Protein AF-A0AA92TS75-F1 (afdb_monomer_lite)

Sequence (83 aa):
MEVMAKQVLDIRAGKGMTTSQSNEFLRNANGGERLKRWSGNYDSTREHLNFEIKKGGVICEVDKKTSVPKRIKMLLEERKIWD

Organism: NCBI:txid165179

Structure (mmCIF, N/CA/C/O backbone):
data_AF-A0AA92TS75-F1
#
_entry.id   AF-A0AA92TS75-F1
#
loop_
_atom_site.group_PDB
_atom_site.id
_atom_site.type_symbol
_atom_site.label_atom_id
_atom_site.label_alt_id
_atom_site.label_comp_id
_atom_site.label_asym_id
_atom_site.label_entity_id
_atom_site.label_seq_id
_atom_site.pdbx_PDB_ins_code
_atom_site.Cartn_x
_atom_site.Cartn_y
_atom_site.Cartn_z
_atom_site.occupancy
_atom_site.B_iso_or_equiv
_atom_site.auth_seq_id
_atom_site.auth_comp_id
_atom_site.auth_asym_id
_atom_site.auth_atom_id
_atom_site.pdbx_PDB_model_num
ATOM 1 N N . MET A 1 1 ? -24.568 -37.242 1.836 1.00 58.75 1 MET A N 1
ATOM 2 C CA . MET A 1 1 ? -24.576 -35.841 2.307 1.00 58.75 1 MET A CA 1
ATOM 3 C C . MET A 1 1 ? -23.364 -35.163 1.703 1.00 58.75 1 MET A C 1
ATOM 5 O O . MET A 1 1 ? -22.258 -35.628 1.938 1.00 58.75 1 MET A O 1
ATOM 9 N N . GLU A 1 2 ? -23.576 -34.163 0.857 1.00 69.81 2 GLU A N 1
ATOM 10 C CA . GLU A 1 2 ? -22.498 -33.419 0.204 1.00 69.81 2 GLU A CA 1
ATOM 11 C C . GLU A 1 2 ? -21.808 -32.524 1.244 1.00 69.81 2 GLU A C 1
ATOM 13 O O . GLU A 1 2 ? -22.454 -31.705 1.899 1.00 69.81 2 GLU A O 1
ATOM 18 N N . VAL A 1 3 ? -20.512 -32.736 1.477 1.00 72.88 3 VAL A N 1
ATOM 19 C CA . VAL A 1 3 ? -19.743 -31.936 2.435 1.00 72.88 3 VAL A CA 1
ATOM 20 C C . VAL A 1 3 ? -19.296 -30.669 1.716 1.00 72.88 3 VAL A C 1
ATOM 22 O O . VAL A 1 3 ? -18.335 -30.699 0.951 1.00 72.88 3 VAL A O 1
ATOM 25 N N . MET A 1 4 ? -19.986 -29.549 1.951 1.00 76.00 4 MET A N 1
ATOM 26 C CA . MET A 1 4 ? -19.486 -28.244 1.518 1.00 76.00 4 MET A CA 1
ATOM 27 C C . MET A 1 4 ? -18.125 -27.985 2.168 1.00 76.00 4 MET A C 1
ATOM 29 O O . MET A 1 4 ? -18.017 -27.882 3.394 1.00 76.00 4 MET A O 1
ATOM 33 N N . ALA A 1 5 ? -17.084 -27.861 1.346 1.00 75.12 5 ALA A N 1
ATOM 34 C CA . ALA A 1 5 ? -15.769 -27.454 1.808 1.00 75.12 5 ALA A CA 1
ATOM 35 C C . ALA A 1 5 ? -15.851 -26.010 2.325 1.00 75.12 5 ALA A C 1
ATOM 37 O O . ALA A 1 5 ? -15.996 -25.064 1.552 1.00 75.12 5 ALA A O 1
ATOM 38 N N . LYS A 1 6 ? -15.783 -25.831 3.650 1.00 80.56 6 LYS A N 1
ATOM 39 C CA . LYS A 1 6 ? -15.659 -24.497 4.247 1.00 80.56 6 LYS A CA 1
ATOM 40 C C . LYS A 1 6 ? -14.337 -23.886 3.785 1.00 80.56 6 LYS A C 1
ATOM 42 O O . LYS A 1 6 ? -13.275 -24.429 4.078 1.00 80.56 6 LYS A O 1
ATOM 47 N N . GLN A 1 7 ? -14.395 -22.743 3.107 1.00 84.31 7 GLN A N 1
ATOM 48 C CA . GLN A 1 7 ? -13.221 -21.891 2.950 1.00 84.31 7 GLN A CA 1
ATOM 49 C C . GLN A 1 7 ? -12.928 -21.247 4.307 1.00 84.31 7 GLN A C 1
ATOM 51 O O . GLN A 1 7 ? -13.715 -20.445 4.807 1.00 84.31 7 GLN A O 1
ATOM 56 N N . VAL A 1 8 ? -11.823 -21.652 4.929 1.00 85.19 8 VAL A N 1
ATOM 57 C CA . VAL A 1 8 ? -11.368 -21.127 6.221 1.00 85.19 8 VAL A CA 1
ATOM 58 C C . VAL A 1 8 ? -10.109 -20.300 5.986 1.00 85.19 8 VAL A C 1
ATOM 60 O O . VAL A 1 8 ? -9.199 -20.746 5.292 1.00 85.19 8 VAL A O 1
ATOM 63 N N . LEU A 1 9 ? -10.060 -19.105 6.574 1.00 88.62 9 LEU A N 1
ATOM 64 C CA . LEU A 1 9 ? -8.893 -18.226 6.564 1.00 88.62 9 LEU A CA 1
ATOM 65 C C . LEU A 1 9 ? -8.434 -18.005 8.013 1.00 88.62 9 LEU A C 1
ATOM 67 O O . LEU A 1 9 ? -9.147 -17.372 8.787 1.00 88.62 9 LEU A O 1
ATOM 71 N N . ASP A 1 10 ? -7.265 -18.540 8.380 1.00 88.06 10 ASP A N 1
ATOM 72 C CA . ASP A 1 10 ? -6.600 -18.240 9.660 1.00 88.06 10 ASP A CA 1
ATOM 73 C C . ASP A 1 10 ? -5.710 -17.001 9.469 1.00 88.06 10 ASP A C 1
ATOM 75 O O . ASP A 1 10 ? -4.782 -17.015 8.656 1.00 88.06 10 ASP A O 1
ATOM 79 N N . ILE A 1 11 ? -6.010 -15.918 10.190 1.00 85.31 11 ILE A N 1
ATOM 80 C CA . ILE A 1 11 ? -5.215 -14.684 10.194 1.00 85.31 11 ILE A CA 1
ATOM 81 C C . ILE A 1 11 ? -4.688 -14.467 11.605 1.00 85.31 11 ILE A C 1
ATOM 83 O O . ILE A 1 11 ? -5.455 -14.361 12.561 1.00 85.31 11 ILE A O 1
ATOM 87 N N . ARG A 1 12 ? -3.369 -14.306 11.722 1.00 85.19 12 ARG A N 1
ATOM 88 C CA . ARG A 1 12 ? -2.701 -13.954 12.978 1.00 85.19 12 ARG A CA 1
ATOM 89 C C . ARG A 1 12 ? -2.037 -12.595 12.850 1.00 85.19 12 ARG A C 1
ATOM 91 O O . ARG A 1 12 ? -1.401 -12.304 11.837 1.00 85.19 12 ARG A O 1
ATOM 98 N N . ALA A 1 13 ? -2.165 -11.772 13.886 1.00 79.81 13 ALA A N 1
ATOM 99 C CA . ALA A 1 13 ? -1.461 -10.500 13.948 1.00 79.81 13 ALA A CA 1
ATOM 100 C C . ALA A 1 13 ? 0.053 -10.748 14.084 1.00 79.81 13 ALA A C 1
ATOM 102 O O . ALA A 1 13 ? 0.500 -11.455 14.985 1.00 79.81 13 ALA A O 1
ATOM 103 N N . GLY A 1 14 ? 0.840 -10.183 13.166 1.00 81.44 14 GLY A N 1
ATOM 104 C CA . GLY A 1 14 ? 2.302 -10.156 13.244 1.00 81.44 14 GLY A CA 1
ATOM 105 C C . GLY A 1 14 ? 2.823 -8.849 13.851 1.00 81.44 14 GLY A C 1
ATOM 106 O O . GLY A 1 14 ? 2.055 -7.931 14.122 1.00 81.44 14 GLY A O 1
ATOM 107 N N . LYS A 1 15 ? 4.152 -8.721 13.984 1.00 78.88 15 LYS A N 1
ATOM 108 C CA . LYS A 1 15 ? 4.858 -7.554 14.568 1.00 78.88 15 LYS A CA 1
ATOM 109 C C . LYS A 1 15 ? 4.753 -6.249 13.740 1.00 78.88 15 LYS A C 1
ATOM 111 O O . 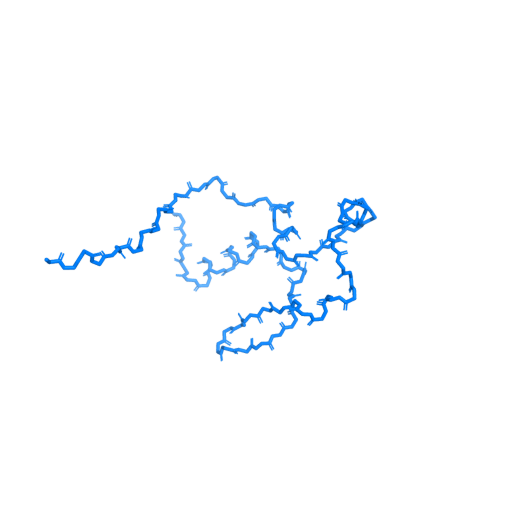LYS A 1 15 ? 5.508 -5.310 13.967 1.00 78.88 15 LYS A O 1
ATOM 116 N N . GLY A 1 16 ? 3.849 -6.195 12.762 1.00 81.94 16 GLY A N 1
ATOM 117 C CA . GLY A 1 16 ? 3.731 -5.134 11.764 1.00 81.94 16 GLY A CA 1
ATOM 118 C C . GLY A 1 16 ? 4.417 -5.475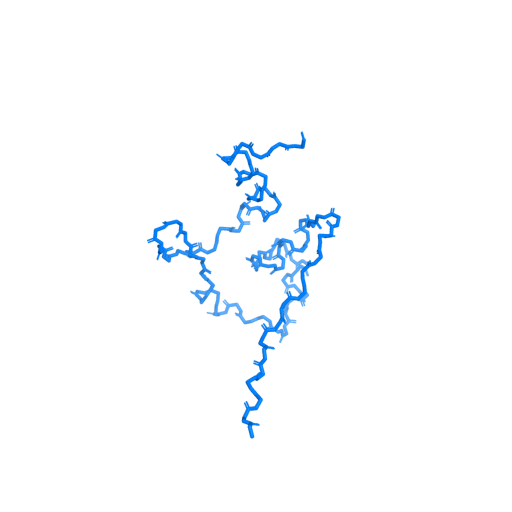 10.438 1.00 81.94 16 GLY A C 1
ATOM 119 O O . GLY A 1 16 ? 4.916 -6.581 10.232 1.00 81.94 16 GLY A O 1
ATOM 120 N N . MET A 1 17 ? 4.417 -4.511 9.518 1.00 87.62 17 MET A N 1
ATOM 121 C CA . MET A 1 17 ? 4.996 -4.648 8.181 1.00 87.62 17 MET A CA 1
ATOM 122 C C . MET A 1 17 ? 6.167 -3.687 7.994 1.00 87.62 17 MET A C 1
ATOM 124 O O . MET A 1 17 ? 6.092 -2.512 8.344 1.00 87.62 17 MET A O 1
ATOM 128 N N . THR A 1 18 ? 7.243 -4.183 7.390 1.00 90.12 18 THR A N 1
ATOM 129 C CA . THR A 1 18 ? 8.421 -3.377 7.056 1.00 90.12 18 THR A CA 1
ATOM 130 C C . THR A 1 18 ? 8.234 -2.595 5.752 1.00 90.12 18 THR A C 1
ATOM 132 O O . THR A 1 18 ? 7.451 -2.971 4.877 1.00 90.12 18 THR A O 1
ATOM 135 N N . THR A 1 19 ? 9.020 -1.531 5.562 1.00 88.06 19 THR A N 1
ATOM 136 C CA . THR A 1 19 ? 9.074 -0.790 4.288 1.00 88.06 19 THR A CA 1
ATOM 137 C C . THR A 1 19 ? 9.537 -1.671 3.126 1.00 88.06 19 THR A C 1
ATOM 139 O O . THR A 1 19 ? 9.055 -1.512 2.010 1.00 88.06 19 THR A O 1
ATOM 142 N N . SER A 1 20 ? 10.435 -2.631 3.373 1.00 87.19 20 SER A N 1
ATOM 143 C CA . SER A 1 20 ? 10.886 -3.573 2.341 1.00 87.19 20 SER A CA 1
ATOM 144 C C . SER A 1 20 ? 9.724 -4.432 1.830 1.00 87.19 20 SER A C 1
ATOM 146 O O . SER A 1 20 ? 9.453 -4.446 0.632 1.00 87.19 20 SER A O 1
ATOM 148 N N . GLN A 1 21 ? 8.951 -5.032 2.743 1.00 88.94 21 GLN A N 1
ATOM 149 C CA . GLN A 1 21 ? 7.731 -5.771 2.397 1.00 88.94 21 GLN A CA 1
ATOM 150 C C . GLN A 1 21 ? 6.711 -4.876 1.683 1.00 88.94 21 GLN A C 1
ATOM 152 O O . GLN A 1 21 ? 6.172 -5.261 0.651 1.00 88.94 21 GLN A O 1
ATOM 157 N N . SER A 1 22 ? 6.495 -3.650 2.176 1.00 91.75 22 SER A N 1
ATOM 158 C CA . SER A 1 22 ? 5.630 -2.669 1.510 1.00 91.75 22 SER A CA 1
ATOM 159 C C . SER A 1 22 ? 6.043 -2.410 0.064 1.00 91.75 22 SER A C 1
ATOM 161 O O . SER A 1 22 ? 5.183 -2.250 -0.797 1.00 91.75 22 SER A O 1
ATOM 163 N N . ASN A 1 23 ? 7.342 -2.312 -0.208 1.00 90.00 23 ASN A N 1
ATOM 164 C CA . ASN A 1 23 ? 7.826 -2.025 -1.548 1.00 90.00 23 ASN A CA 1
ATOM 165 C C . ASN A 1 23 ? 7.616 -3.208 -2.501 1.00 90.00 23 ASN A C 1
ATOM 167 O O . ASN A 1 23 ? 7.377 -2.977 -3.687 1.00 90.00 23 ASN A O 1
ATOM 171 N N . GLU A 1 24 ? 7.684 -4.442 -1.995 1.00 86.81 24 GLU A N 1
ATOM 172 C CA . GLU A 1 24 ? 7.320 -5.643 -2.753 1.00 86.81 24 GLU A CA 1
ATOM 173 C C . GLU A 1 24 ? 5.823 -5.643 -3.098 1.00 86.81 24 GLU A C 1
ATOM 175 O O . GLU A 1 24 ? 5.477 -5.733 -4.274 1.00 86.81 24 GLU A O 1
ATOM 180 N N . PHE A 1 25 ? 4.934 -5.421 -2.120 1.00 87.62 25 PHE A N 1
ATOM 181 C CA . PHE A 1 25 ? 3.483 -5.356 -2.366 1.00 87.62 25 PHE A CA 1
ATOM 182 C C . PHE A 1 25 ? 3.086 -4.255 -3.357 1.00 87.62 25 PHE A C 1
ATOM 184 O O . PHE A 1 25 ? 2.259 -4.480 -4.235 1.00 87.62 25 PHE A O 1
ATOM 191 N N . LEU A 1 26 ? 3.689 -3.068 -3.240 1.00 90.25 26 LEU A N 1
ATOM 192 C CA . LEU A 1 26 ? 3.383 -1.918 -4.100 1.00 90.25 26 LEU A CA 1
ATOM 193 C C . LEU A 1 26 ? 4.112 -1.950 -5.448 1.00 90.25 26 LEU A C 1
ATOM 195 O O . LEU A 1 26 ? 4.013 -0.996 -6.220 1.00 90.25 26 LEU A O 1
ATOM 199 N N . ARG A 1 27 ? 4.901 -2.998 -5.720 1.00 86.69 27 ARG A N 1
ATOM 200 C CA . ARG A 1 27 ? 5.784 -3.078 -6.891 1.00 86.69 27 ARG A CA 1
ATOM 201 C C . ARG A 1 27 ? 6.601 -1.793 -7.099 1.00 86.69 27 ARG A C 1
ATOM 203 O O . ARG A 1 27 ? 6.826 -1.321 -8.216 1.00 86.69 27 ARG A O 1
ATOM 210 N N . ASN A 1 28 ? 7.052 -1.203 -5.997 1.00 87.19 28 ASN A N 1
ATOM 211 C CA . ASN A 1 28 ? 7.785 0.051 -6.027 1.00 87.19 28 ASN A CA 1
ATOM 212 C C . 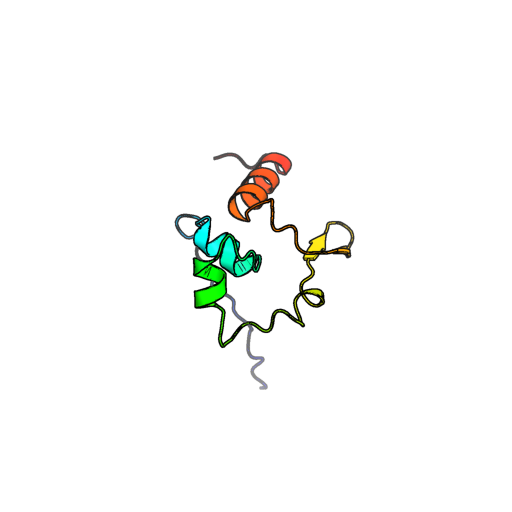ASN A 1 28 ? 9.283 -0.218 -6.121 1.00 87.19 28 ASN A C 1
ATOM 214 O O . ASN A 1 28 ? 9.889 -0.263 -5.063 1.00 87.19 28 ASN A O 1
ATOM 218 N N . ALA A 1 29 ? 9.889 -0.400 -7.297 1.00 77.19 29 ALA A N 1
ATOM 219 C CA . ALA A 1 29 ? 11.334 -0.622 -7.455 1.00 77.19 29 ALA A CA 1
ATOM 220 C C . ALA A 1 29 ? 12.181 0.631 -7.122 1.00 77.19 29 ALA A C 1
ATOM 222 O O . ALA A 1 29 ? 12.736 1.281 -8.000 1.00 77.19 29 ALA A O 1
ATOM 223 N N . ASN A 1 30 ? 12.285 0.989 -5.839 1.00 67.56 30 ASN A N 1
ATOM 224 C CA . ASN A 1 30 ? 13.177 2.047 -5.363 1.00 67.56 30 ASN A CA 1
ATOM 225 C C . ASN A 1 30 ? 14.649 1.678 -5.647 1.00 67.56 30 ASN A C 1
ATOM 227 O O . ASN A 1 30 ? 15.264 0.945 -4.872 1.00 67.56 30 ASN A O 1
ATOM 231 N N . GLY A 1 31 ? 15.210 2.197 -6.742 1.00 67.44 31 GLY A N 1
ATOM 232 C CA . GLY A 1 31 ? 16.640 2.137 -7.058 1.00 67.44 31 GLY A CA 1
ATOM 233 C C . GLY A 1 31 ? 17.111 0.895 -7.827 1.00 67.44 31 GLY A C 1
ATOM 234 O O . GLY A 1 31 ? 16.398 -0.093 -8.003 1.00 67.44 31 GLY A O 1
ATOM 235 N N . GLY A 1 32 ? 18.365 0.952 -8.289 1.00 62.81 32 GLY A N 1
ATOM 236 C CA . GLY A 1 32 ? 18.938 -0.036 -9.209 1.00 62.81 32 GLY A CA 1
ATOM 237 C C . GLY A 1 32 ? 19.063 -1.458 -8.650 1.00 62.81 32 GLY A C 1
ATOM 238 O O . GLY A 1 32 ? 18.990 -2.413 -9.416 1.00 62.81 32 GLY A O 1
ATOM 239 N N . GLU A 1 33 ? 19.215 -1.634 -7.335 1.00 64.19 33 GLU A N 1
ATOM 240 C CA . GLU A 1 33 ? 19.387 -2.965 -6.730 1.00 64.19 33 GLU A CA 1
ATOM 241 C C . GLU A 1 33 ? 18.109 -3.814 -6.811 1.00 64.19 33 GLU A C 1
ATOM 243 O O . GLU A 1 33 ? 18.167 -4.995 -7.157 1.00 64.19 33 GLU A O 1
ATOM 248 N N . ARG A 1 34 ? 16.932 -3.222 -6.563 1.00 71.38 34 ARG A N 1
ATOM 249 C CA . ARG A 1 34 ? 15.664 -3.958 -6.674 1.00 71.38 34 ARG A CA 1
ATOM 250 C C . ARG A 1 34 ? 15.229 -4.185 -8.112 1.00 71.38 34 ARG A C 1
ATOM 252 O O . ARG A 1 34 ? 14.727 -5.264 -8.402 1.00 71.38 34 ARG A O 1
ATOM 259 N N . LEU A 1 35 ? 15.524 -3.251 -9.018 1.00 70.12 35 LEU A N 1
ATOM 260 C CA . LEU A 1 35 ? 15.392 -3.496 -10.458 1.00 70.12 35 LEU A CA 1
ATOM 261 C C . LEU A 1 35 ? 16.229 -4.706 -10.909 1.00 70.12 35 LEU A C 1
ATOM 263 O O . LEU A 1 35 ? 15.714 -5.558 -11.626 1.00 70.12 35 LEU A O 1
ATOM 267 N N . LYS A 1 36 ? 17.473 -4.839 -10.426 1.00 68.69 36 LYS A N 1
ATOM 268 C CA . LYS A 1 36 ? 18.330 -6.012 -10.692 1.00 68.69 36 LYS A CA 1
ATOM 269 C C . LYS A 1 36 ? 17.829 -7.300 -10.030 1.00 68.69 36 LYS A C 1
ATOM 271 O O . LYS A 1 36 ? 17.998 -8.379 -10.576 1.00 68.69 36 LYS A O 1
ATOM 276 N N . ARG A 1 37 ? 17.210 -7.226 -8.849 1.00 70.50 37 ARG A N 1
ATOM 277 C CA . ARG A 1 37 ? 16.608 -8.410 -8.205 1.00 70.50 37 ARG A CA 1
ATOM 278 C C . ARG A 1 37 ? 15.375 -8.908 -8.955 1.00 70.50 37 ARG A C 1
ATOM 280 O O . ARG A 1 37 ? 15.076 -10.095 -8.947 1.00 70.50 37 ARG A O 1
ATOM 287 N N . TRP A 1 38 ? 14.638 -7.985 -9.557 1.00 70.94 38 TRP A N 1
ATOM 288 C CA . TRP A 1 38 ? 13.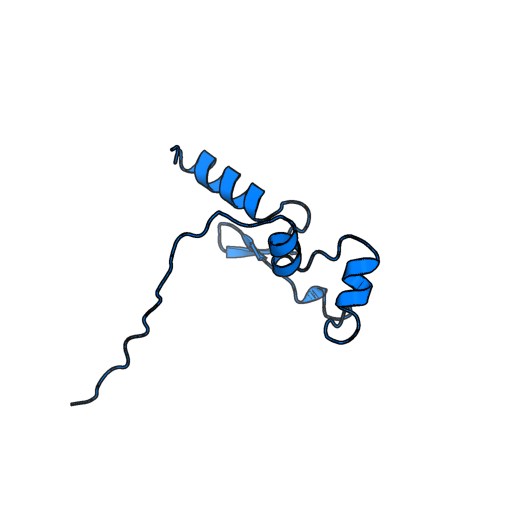425 -8.279 -10.307 1.00 70.94 38 TRP A CA 1
ATOM 289 C C . TRP A 1 38 ? 13.693 -8.639 -11.768 1.00 70.94 38 TRP A C 1
ATOM 291 O O . TRP A 1 38 ? 12.842 -9.280 -12.391 1.00 70.94 38 TRP A O 1
ATOM 301 N N . SER A 1 39 ? 14.861 -8.270 -12.306 1.00 63.94 39 SER A N 1
ATOM 302 C CA . SER A 1 39 ? 15.268 -8.644 -13.658 1.00 63.94 39 SER A CA 1
ATOM 303 C C . SER A 1 39 ? 15.309 -10.169 -13.780 1.00 63.94 39 SER A C 1
ATOM 305 O O . SER A 1 39 ? 16.132 -10.824 -13.146 1.00 63.94 39 SER A O 1
ATOM 307 N N . GLY A 1 40 ? 14.364 -10.721 -14.544 1.00 69.06 40 GLY A N 1
ATOM 308 C CA . GLY A 1 40 ? 14.159 -12.159 -14.739 1.00 69.06 40 GLY A CA 1
ATOM 309 C C . GLY A 1 40 ? 12.699 -12.589 -14.573 1.00 69.06 40 GLY A C 1
ATOM 310 O O . GLY A 1 40 ? 12.203 -13.351 -15.392 1.00 69.06 40 GLY A O 1
ATOM 311 N N . ASN A 1 41 ? 11.988 -12.040 -13.577 1.00 74.94 41 ASN A N 1
ATOM 312 C CA . ASN A 1 41 ? 10.588 -12.396 -13.278 1.00 74.94 41 ASN A CA 1
ATOM 313 C C . ASN A 1 41 ? 9.608 -11.220 -13.406 1.00 74.94 41 ASN A C 1
ATOM 315 O O . ASN A 1 41 ? 8.396 -11.428 -13.463 1.00 74.94 41 ASN A O 1
ATOM 319 N N . TYR A 1 42 ? 10.110 -9.985 -13.417 1.00 76.31 42 TYR A N 1
ATOM 320 C CA . TYR A 1 42 ? 9.291 -8.791 -13.574 1.00 76.31 42 TYR A CA 1
ATOM 321 C C . TYR A 1 42 ? 9.419 -8.233 -14.992 1.00 76.31 42 TYR A C 1
ATOM 323 O O . TYR A 1 42 ? 10.487 -7.773 -15.393 1.00 76.31 42 TYR A O 1
ATOM 331 N N . ASP A 1 43 ? 8.313 -8.257 -15.730 1.00 81.06 43 ASP A N 1
ATOM 332 C CA . ASP A 1 43 ? 8.190 -7.634 -17.046 1.00 81.06 43 ASP A CA 1
ATOM 333 C C . ASP A 1 43 ? 7.723 -6.181 -16.877 1.00 81.06 43 ASP A C 1
ATOM 335 O O . ASP A 1 43 ? 6.549 -5.917 -16.604 1.00 81.06 43 ASP A O 1
ATOM 339 N N . SER A 1 44 ? 8.648 -5.228 -17.017 1.00 78.56 44 SER A N 1
ATOM 340 C CA . SER A 1 44 ? 8.349 -3.799 -16.869 1.00 78.56 44 SER A CA 1
ATOM 341 C C . SER A 1 44 ? 7.374 -3.278 -17.926 1.00 78.56 44 SER A C 1
ATOM 343 O O . SER A 1 44 ? 6.678 -2.298 -17.669 1.00 78.56 44 SER A O 1
ATOM 345 N N . THR A 1 45 ? 7.233 -3.948 -19.077 1.00 83.25 45 THR A N 1
ATOM 346 C CA . THR A 1 45 ? 6.257 -3.546 -20.106 1.00 83.25 45 THR A CA 1
ATOM 347 C C . THR A 1 45 ? 4.811 -3.698 -19.620 1.00 83.25 45 THR A C 1
ATOM 349 O O . THR A 1 45 ? 3.905 -3.017 -20.103 1.00 83.25 45 THR A O 1
ATOM 352 N N . ARG A 1 46 ? 4.593 -4.530 -18.595 1.00 86.69 46 ARG A N 1
ATOM 353 C CA . ARG A 1 46 ? 3.291 -4.788 -17.965 1.00 86.69 46 ARG A CA 1
ATOM 354 C C . ARG A 1 46 ? 3.005 -3.899 -16.761 1.00 86.69 46 ARG A C 1
ATOM 356 O O . ARG A 1 46 ? 2.035 -4.138 -16.048 1.00 86.69 46 ARG A O 1
ATOM 363 N N . GLU A 1 47 ? 3.814 -2.871 -16.510 1.00 84.88 47 GLU A N 1
ATOM 364 C CA . GLU A 1 47 ? 3.628 -2.005 -15.344 1.00 84.88 47 GLU A CA 1
ATOM 365 C C . GLU A 1 47 ? 2.259 -1.304 -15.328 1.00 84.88 47 GLU A C 1
ATOM 367 O O . GLU A 1 47 ? 1.683 -1.134 -14.255 1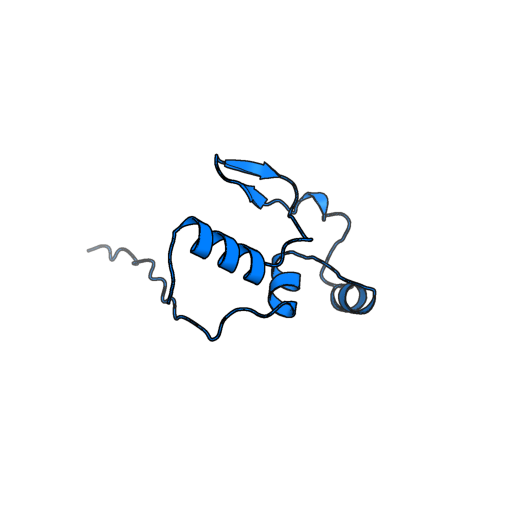.00 84.88 47 GLU A O 1
ATOM 372 N N . HIS A 1 48 ? 1.704 -1.010 -16.508 1.00 87.00 48 HIS A N 1
ATOM 373 C CA . HIS A 1 48 ? 0.366 -0.443 -16.702 1.00 87.00 48 HIS A CA 1
ATOM 374 C C . HIS A 1 48 ? -0.780 -1.333 -16.180 1.00 87.00 48 HIS A C 1
ATOM 376 O O . HIS A 1 48 ? -1.890 -0.847 -15.987 1.00 87.00 48 HIS A O 1
ATOM 382 N N . LEU A 1 49 ? -0.532 -2.627 -15.940 1.00 90.12 49 LEU A N 1
ATOM 383 C CA . LEU A 1 49 ? -1.513 -3.547 -15.354 1.00 90.12 49 LEU A CA 1
ATOM 384 C C . LEU A 1 49 ? -1.600 -3.430 -13.828 1.00 90.12 49 LEU A C 1
ATOM 386 O O . LEU A 1 49 ? -2.482 -4.027 -13.214 1.00 90.12 49 LEU A O 1
ATOM 390 N N . ASN A 1 50 ? -0.687 -2.694 -13.192 1.00 90.50 50 ASN A N 1
ATOM 391 C CA . ASN A 1 50 ? -0.735 -2.471 -11.756 1.00 90.50 50 ASN A CA 1
ATOM 392 C C . ASN A 1 50 ? -1.725 -1.349 -11.439 1.00 90.50 50 ASN A C 1
ATOM 394 O O . ASN A 1 50 ? -1.483 -0.187 -11.761 1.00 90.50 50 ASN A O 1
ATOM 398 N N . PHE A 1 51 ? -2.797 -1.685 -10.733 1.00 94.19 51 PHE A N 1
ATOM 399 C CA . PHE A 1 51 ? -3.782 -0.724 -10.251 1.00 94.19 51 PHE A CA 1
ATOM 400 C C . PHE A 1 51 ? -4.098 -0.958 -8.775 1.00 94.19 51 PHE A C 1
ATOM 402 O O . PHE A 1 51 ? -3.846 -2.028 -8.218 1.00 94.19 51 PHE A O 1
ATOM 409 N N . GLU A 1 52 ? -4.676 0.052 -8.139 1.00 94.50 52 GLU A N 1
ATOM 410 C CA . GLU A 1 52 ? -5.325 -0.074 -6.841 1.00 94.50 52 GLU A CA 1
ATOM 411 C C . GLU A 1 52 ? -6.772 0.416 -6.926 1.00 94.50 52 GLU A C 1
ATOM 413 O O . GLU A 1 52 ? -7.134 1.213 -7.794 1.00 94.50 52 GLU A O 1
ATOM 418 N N . ILE A 1 53 ? -7.608 -0.081 -6.016 1.00 95.00 53 ILE A N 1
ATOM 419 C CA . ILE A 1 53 ? -9.009 0.320 -5.901 1.00 95.00 53 ILE A CA 1
ATOM 420 C C . ILE A 1 53 ? -9.130 1.234 -4.684 1.00 95.00 53 ILE A C 1
ATOM 422 O O . ILE A 1 53 ? -8.875 0.818 -3.551 1.00 95.00 53 ILE A O 1
ATOM 426 N N . LYS A 1 54 ? -9.517 2.488 -4.911 1.00 92.31 54 LYS A N 1
ATOM 427 C CA . LYS A 1 54 ? -9.753 3.481 -3.859 1.00 92.31 54 LYS A CA 1
ATOM 428 C C . LYS A 1 54 ? -11.203 3.468 -3.379 1.00 92.31 54 LYS A C 1
ATOM 430 O O . LYS A 1 54 ? -12.080 2.812 -3.946 1.00 92.31 54 LYS A O 1
ATOM 435 N N . LYS A 1 55 ? -11.452 4.209 -2.293 1.00 89.81 55 LYS A N 1
ATOM 436 C CA . LYS A 1 55 ? -12.787 4.407 -1.710 1.00 89.81 55 LYS A CA 1
ATOM 437 C C . LYS A 1 55 ? -13.784 4.805 -2.805 1.00 89.81 55 LYS A C 1
ATOM 439 O O . LYS A 1 55 ? -13.491 5.675 -3.618 1.00 89.81 55 LYS A O 1
ATOM 444 N N . GLY A 1 56 ? -14.943 4.150 -2.818 1.00 95.00 56 GLY A N 1
ATOM 445 C CA . GLY A 1 56 ? -15.950 4.331 -3.869 1.00 95.00 56 GLY A CA 1
ATOM 446 C C . GLY A 1 56 ? -15.730 3.480 -5.125 1.00 95.00 56 GLY A C 1
ATOM 447 O O . GLY A 1 56 ? -16.428 3.693 -6.106 1.00 95.00 56 GLY A O 1
ATOM 448 N N . GLY A 1 57 ? -14.791 2.524 -5.114 1.00 95.12 57 GLY A N 1
ATOM 449 C CA . GLY A 1 57 ? -14.577 1.598 -6.235 1.00 95.12 57 GLY A CA 1
ATOM 450 C C . GLY A 1 57 ? -13.779 2.192 -7.399 1.00 95.12 57 GLY A C 1
ATOM 451 O O . GLY A 1 57 ? -13.799 1.650 -8.499 1.00 95.12 57 GLY A O 1
ATOM 452 N N . VAL A 1 58 ? -13.082 3.306 -7.171 1.00 96.25 58 VAL A N 1
ATOM 453 C CA . VAL A 1 58 ? -12.316 4.008 -8.209 1.00 96.25 58 VAL A CA 1
ATOM 454 C C . VAL A 1 58 ? -11.016 3.261 -8.492 1.00 96.25 58 VAL A C 1
ATOM 456 O O . VAL A 1 58 ? -10.200 3.085 -7.589 1.00 96.25 58 VAL A O 1
ATOM 459 N N . ILE A 1 59 ? -10.811 2.862 -9.746 1.00 95.88 59 ILE A N 1
ATOM 460 C CA . ILE A 1 59 ? -9.561 2.260 -10.219 1.00 95.88 59 ILE A CA 1
ATOM 461 C C . ILE A 1 59 ? -8.565 3.381 -10.523 1.00 95.88 59 ILE A C 1
ATOM 463 O O . ILE A 1 59 ? -8.880 4.309 -11.269 1.00 95.88 59 ILE A O 1
ATOM 467 N N . CYS A 1 60 ? -7.362 3.305 -9.962 1.00 94.25 60 CYS A N 1
ATOM 468 C CA . CYS A 1 60 ? -6.273 4.223 -10.284 1.00 94.25 60 CYS A CA 1
ATOM 469 C C . CYS A 1 60 ? -4.918 3.514 -10.278 1.00 94.25 60 CYS A C 1
ATOM 471 O O . CYS A 1 60 ? -4.798 2.373 -9.829 1.00 94.25 60 CYS A O 1
ATOM 473 N N . GLU A 1 61 ? -3.881 4.208 -10.740 1.00 93.31 61 GLU A N 1
ATOM 474 C CA . GLU A 1 61 ? -2.504 3.739 -10.596 1.00 93.31 61 GLU A CA 1
ATOM 475 C C . GLU A 1 61 ? -2.154 3.489 -9.123 1.00 93.31 61 GLU A C 1
ATOM 477 O O . GLU A 1 61 ? -2.640 4.178 -8.218 1.00 93.31 61 GLU A O 1
ATOM 482 N N . VAL A 1 62 ? -1.286 2.504 -8.889 1.00 92.69 62 VAL A N 1
ATOM 483 C CA . VAL A 1 62 ? -0.792 2.180 -7.547 1.00 92.69 62 VAL A CA 1
ATOM 484 C C . VAL A 1 62 ? 0.005 3.356 -6.986 1.00 92.69 62 VAL A C 1
ATOM 486 O O . VAL A 1 62 ? 1.028 3.752 -7.548 1.00 92.69 62 VAL A O 1
ATOM 489 N N . ASP A 1 63 ? -0.395 3.872 -5.822 1.00 92.31 63 ASP A N 1
ATOM 490 C CA . ASP A 1 63 ? 0.398 4.880 -5.118 1.00 92.31 63 ASP A CA 1
ATOM 491 C C . ASP A 1 63 ? 1.653 4.250 -4.484 1.00 92.31 63 ASP A C 1
ATOM 493 O O . ASP A 1 63 ? 1.648 3.715 -3.373 1.00 92.31 63 ASP A O 1
ATOM 497 N N . LYS A 1 64 ? 2.774 4.362 -5.194 1.00 90.94 64 LYS A N 1
ATOM 498 C CA . LYS A 1 64 ? 4.090 3.883 -4.749 1.00 90.94 64 LYS A CA 1
ATOM 499 C C . LYS A 1 64 ? 4.750 4.780 -3.693 1.00 90.94 64 LYS A C 1
ATOM 501 O O . LYS A 1 64 ? 5.740 4.360 -3.092 1.00 90.94 64 LYS A O 1
ATOM 506 N N . LYS A 1 65 ? 4.240 5.997 -3.460 1.00 91.25 65 LYS A N 1
ATOM 507 C CA . LYS A 1 65 ? 4.832 6.990 -2.545 1.00 91.25 65 LYS A CA 1
ATOM 508 C C . LYS A 1 65 ? 4.412 6.743 -1.100 1.00 91.25 65 LYS A C 1
ATOM 510 O O . LYS A 1 65 ? 5.213 6.924 -0.183 1.00 91.25 65 LYS A O 1
ATOM 515 N N . THR A 1 66 ? 3.170 6.315 -0.886 1.00 93.75 66 THR A N 1
ATOM 516 C CA . THR A 1 66 ? 2.655 6.027 0.457 1.00 93.75 66 THR A CA 1
ATOM 517 C C . THR A 1 66 ? 2.826 4.550 0.784 1.00 93.75 66 THR A C 1
ATOM 519 O O . THR A 1 66 ? 2.061 3.705 0.315 1.00 93.75 66 THR A O 1
ATOM 522 N N . SER A 1 67 ? 3.815 4.238 1.625 1.00 93.56 67 SER A N 1
ATOM 523 C CA . SER A 1 67 ? 4.063 2.867 2.079 1.00 93.56 67 SER A CA 1
ATOM 524 C C . SER A 1 67 ? 2.849 2.279 2.801 1.00 93.56 67 SER A C 1
ATOM 526 O O . SER A 1 67 ? 2.093 2.985 3.471 1.00 93.56 67 SER A O 1
ATOM 528 N N . VAL A 1 68 ? 2.669 0.964 2.708 1.00 92.81 68 VAL A N 1
ATOM 529 C CA . VAL A 1 68 ? 1.539 0.275 3.331 1.00 92.81 68 VAL A CA 1
ATOM 530 C C . VAL A 1 68 ? 1.501 0.469 4.858 1.00 92.81 68 VAL A C 1
ATOM 532 O O . VAL A 1 68 ? 0.417 0.743 5.366 1.00 92.81 68 VAL A O 1
ATOM 535 N N . PRO A 1 69 ? 2.625 0.465 5.609 1.00 93.25 69 PRO A N 1
ATOM 536 C CA . PRO A 1 69 ? 2.614 0.830 7.029 1.00 93.25 69 PRO A CA 1
ATOM 537 C C . PRO A 1 69 ? 2.064 2.238 7.296 1.00 93.25 69 PRO A C 1
ATOM 539 O O . PRO A 1 69 ? 1.284 2.429 8.227 1.00 93.25 69 PRO A O 1
ATOM 542 N N . LYS A 1 70 ? 2.410 3.223 6.454 1.00 94.44 70 LYS A N 1
ATOM 543 C CA . LYS A 1 70 ? 1.878 4.588 6.568 1.00 94.44 70 LYS A CA 1
ATOM 544 C C . LYS A 1 70 ? 0.377 4.624 6.275 1.00 94.44 70 LYS A C 1
ATOM 546 O O . LYS A 1 70 ? -0.359 5.282 7.002 1.00 94.44 70 LYS A O 1
ATOM 551 N N . ARG A 1 71 ? -0.082 3.873 5.267 1.00 93.31 71 ARG A N 1
ATOM 552 C CA . ARG A 1 71 ? -1.514 3.720 4.957 1.00 93.31 71 ARG A CA 1
ATOM 553 C C . ARG A 1 71 ? -2.283 3.100 6.127 1.00 93.31 71 ARG A C 1
ATOM 555 O O . ARG A 1 71 ? -3.339 3.608 6.477 1.00 93.31 71 ARG A O 1
ATOM 562 N N . ILE A 1 72 ? -1.744 2.049 6.753 1.00 91.31 72 ILE A N 1
ATOM 563 C CA . ILE A 1 72 ? -2.342 1.412 7.939 1.00 91.31 72 ILE A CA 1
ATOM 564 C C . ILE A 1 72 ? -2.466 2.427 9.078 1.00 91.31 72 ILE A C 1
ATOM 566 O O . ILE A 1 72 ? -3.538 2.552 9.661 1.00 91.31 72 ILE A O 1
ATOM 570 N N . LYS A 1 73 ? -1.410 3.199 9.354 1.00 92.19 73 LYS A N 1
ATOM 571 C CA . LYS A 1 73 ? -1.445 4.240 10.388 1.00 92.19 73 LYS A CA 1
ATOM 572 C C . LYS A 1 73 ? -2.542 5.280 10.123 1.00 92.19 73 LYS A C 1
ATOM 574 O O . LYS A 1 73 ? -3.367 5.517 10.997 1.00 92.19 73 LYS A O 1
ATOM 579 N N . MET A 1 74 ? -2.609 5.820 8.903 1.00 93.56 74 MET A N 1
ATOM 580 C CA . MET A 1 74 ? -3.657 6.775 8.507 1.00 93.56 74 MET A CA 1
ATOM 581 C C . MET A 1 74 ? -5.069 6.185 8.657 1.00 93.56 74 MET A C 1
ATOM 583 O O . MET A 1 74 ? -5.989 6.871 9.091 1.00 93.56 74 MET A O 1
ATOM 587 N N . LEU A 1 75 ? -5.243 4.907 8.305 1.00 92.56 75 LEU A N 1
ATOM 588 C CA . LEU A 1 75 ? -6.516 4.190 8.395 1.00 92.56 75 LEU A CA 1
ATOM 589 C C . LEU A 1 75 ? -7.003 4.051 9.849 1.00 92.56 75 LEU A C 1
ATOM 591 O O . LEU A 1 75 ? -8.203 4.189 10.109 1.00 92.56 75 LEU A O 1
ATOM 595 N N . LEU A 1 76 ? -6.085 3.747 10.771 1.00 92.44 76 LEU A N 1
ATOM 596 C CA . LEU A 1 76 ? -6.361 3.627 12.205 1.00 92.44 76 LEU A CA 1
ATOM 597 C C . LEU A 1 76 ? -6.696 4.991 12.818 1.00 92.44 76 LEU A C 1
ATOM 599 O O . LEU A 1 76 ? -7.697 5.109 13.524 1.00 92.44 76 LEU A O 1
ATOM 603 N N . GLU A 1 77 ? -5.926 6.027 12.471 1.00 94.94 77 GLU A N 1
ATOM 604 C CA . GLU A 1 77 ? -6.179 7.415 12.877 1.00 94.94 77 GLU A CA 1
ATOM 605 C C . GLU A 1 77 ? -7.568 7.893 12.417 1.00 94.94 77 GLU A C 1
ATOM 607 O O . GLU A 1 77 ? -8.344 8.395 13.231 1.00 94.94 77 GLU A O 1
ATOM 612 N N . GLU A 1 78 ? -7.934 7.659 11.147 1.00 95.12 78 GLU A N 1
ATOM 613 C CA . GLU A 1 78 ? -9.261 7.986 10.588 1.00 95.12 78 GLU A CA 1
ATOM 614 C C . GLU A 1 78 ? -10.396 7.313 11.378 1.00 95.12 78 GLU A C 1
ATOM 616 O O . GLU A 1 78 ? -11.453 7.905 11.601 1.00 95.12 78 GLU A O 1
ATOM 621 N N . ARG A 1 79 ? -10.173 6.073 11.828 1.00 95.25 79 ARG A N 1
ATOM 622 C CA . ARG A 1 79 ? -11.155 5.279 12.585 1.00 95.25 79 ARG A CA 1
ATOM 623 C C . ARG A 1 79 ? -11.147 5.559 14.078 1.00 95.25 79 ARG A C 1
ATOM 625 O O . ARG A 1 79 ? -11.956 4.971 14.789 1.00 95.25 79 ARG A O 1
ATOM 632 N N . LYS A 1 80 ? -10.262 6.439 14.550 1.00 96.50 80 LYS A N 1
ATOM 633 C CA . LYS A 1 80 ? -10.036 6.690 15.975 1.00 96.50 80 LYS A CA 1
ATOM 634 C C . LYS A 1 80 ? -9.746 5.398 16.753 1.00 96.50 80 LYS A C 1
ATOM 636 O O . LYS A 1 80 ? -10.191 5.240 17.884 1.00 96.50 80 LYS A O 1
ATOM 641 N N . ILE A 1 81 ? -9.025 4.471 16.122 1.00 93.19 81 ILE A N 1
ATOM 642 C CA . ILE A 1 81 ? -8.541 3.247 16.765 1.00 93.19 81 ILE A CA 1
ATOM 643 C C . ILE A 1 81 ? -7.155 3.554 17.299 1.00 93.19 81 ILE A C 1
ATOM 645 O O . ILE A 1 81 ? -6.220 3.781 16.528 1.00 93.19 81 ILE A O 1
ATOM 649 N N . TRP A 1 82 ? -7.079 3.676 18.614 1.00 84.94 82 TRP A N 1
ATOM 650 C CA . TRP A 1 82 ? -5.866 3.976 19.359 1.00 84.94 82 TRP A CA 1
ATOM 651 C C . TRP A 1 82 ? -5.554 2.734 20.202 1.00 84.94 82 TRP A C 1
ATOM 653 O O . TRP A 1 82 ? -6.459 1.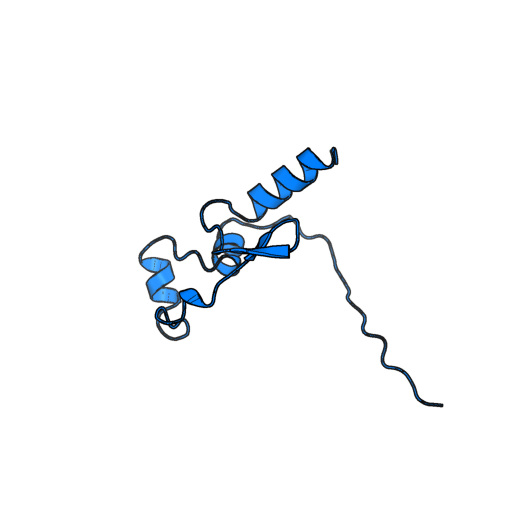927 20.435 1.00 84.94 82 TRP A O 1
ATOM 663 N N . ASP A 1 83 ? -4.297 2.569 20.605 1.00 65.88 83 ASP A N 1
ATOM 664 C CA . ASP A 1 83 ? -3.947 1.570 21.624 1.00 65.88 83 ASP A CA 1
ATOM 665 C C . ASP A 1 83 ? -4.615 1.904 22.968 1.00 65.88 83 ASP A C 1
ATOM 667 O O . ASP A 1 83 ? -4.622 3.105 23.340 1.00 65.88 83 ASP A O 1
#

Radius of gyration: 17.36 Å; chains: 1; bounding box: 44×44×42 Å

pLDDT: mean 84.86, std 9.79, range [58.75, 96.5]

Foldseek 3Di:
DDDPDDPDDDDDDDPDDDLVNQCVVLVPQDDDVSVVVCVPPDDPVCQVVAWDQDPPRDIDHRDNPQGPRNVVVVVCVVVVNDD

Secondary structure (DSSP, 8-state):
--------------S---HHHHHHHTT---SHHHHHHHTTT--GGGGGG-EEEETTTEEEE--SSS-HHHHHHHHHHHTT---